Protein AF-N6T101-F1 (afdb_monomer)

Organism: Dendroctonus ponderosae (NCBI:txid77166)

Radius of gyration: 26.41 Å; Cα contacts (8 Å, |Δi|>4): 19; chains: 1; bounding box: 52×57×54 Å

Secondary structure (DSSP, 8-state):
-----TT---HHHHHHHHTPPPHHHHHHHHHHHHHHHHHT-S-HHHHHHHS-------S----HHHHGGG-TTS-------------

Foldseek 3Di:
DDPPDPPDDDPVVVCVVVVDDDPVVVCVVVVVVVLVCQCPDPDPVSNVVSVDDPDCPDDDDDDPVVVVVVVPPDDDDDDDDDDDDDD

Sequence (87 aa):
MTVDAPWFVRNSQIYRDLKWEPLRDFIARKAGADLQKAESHCNEDLRNAVSYEPMDMGPRKKRPRHQLTQQGNRQTVQTVAYSHQVV

pLDDT: mean 73.7, std 17.07, range [36.12, 95.44]

Mean predicted aligned error: 16.62 Å

Solvent-accessible surface area (backbone atoms only — not comparable to full-atom values): 5954 Å² total; per-residue (Å²): 136,85,75,95,43,98,86,70,75,57,69,71,55,53,34,62,74,69,67,48,74,56,66,68,59,51,50,50,54,49,50,53,55,53,50,57,52,33,63,69,41,94,46,66,69,55,26,51,63,72,65,64,70,81,71,86,78,64,83,76,83,68,57,74,84,65,56,56,72,78,56,78,84,77,75,85,83,78,82,79,81,83,81,82,83,81,135

Structure (mmCIF, N/CA/C/O backbone):
data_AF-N6T101-F1
#
_entry.id   AF-N6T101-F1
#
loop_
_atom_site.group_PDB
_atom_site.id
_atom_site.type_symbol
_atom_site.label_atom_id
_atom_site.label_alt_id
_atom_site.label_comp_id
_atom_site.label_asym_id
_atom_site.label_entity_id
_atom_site.label_seq_id
_atom_site.pdbx_PDB_ins_code
_atom_site.Cartn_x
_atom_site.Cartn_y
_atom_site.Cartn_z
_atom_site.occupancy
_atom_site.B_iso_or_equiv
_atom_site.auth_seq_id
_atom_site.auth_comp_id
_atom_site.auth_asym_id
_atom_site.auth_atom_id
_atom_site.pdbx_PDB_model_num
ATOM 1 N N . MET A 1 1 ? -15.125 16.186 26.993 1.00 53.16 1 MET A N 1
ATOM 2 C CA . MET A 1 1 ? -16.265 16.434 26.087 1.00 53.16 1 MET A CA 1
ATOM 3 C C . MET A 1 1 ? -16.953 15.109 25.811 1.00 53.16 1 MET A C 1
ATOM 5 O O . MET A 1 1 ? -16.384 14.256 25.135 1.00 53.16 1 MET A O 1
ATOM 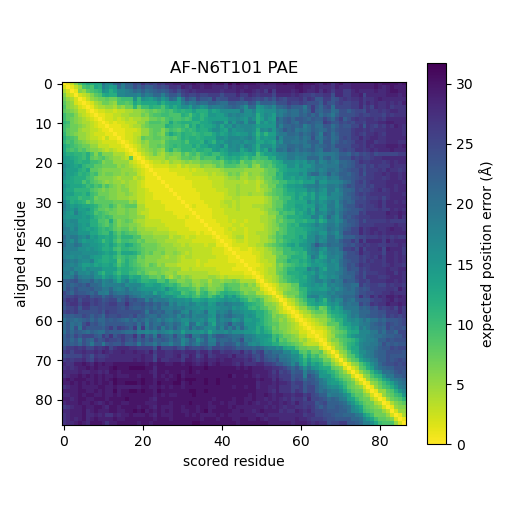9 N N . THR A 1 2 ? -18.103 14.897 26.442 1.00 59.28 2 THR A N 1
ATOM 10 C CA . THR A 1 2 ? -18.985 13.746 26.231 1.00 59.28 2 THR A CA 1
ATOM 11 C C . THR A 1 2 ? -19.765 14.000 24.950 1.00 59.28 2 THR A C 1
ATOM 13 O O . THR A 1 2 ? -20.587 14.907 24.891 1.00 59.28 2 THR A O 1
ATOM 16 N N . VAL A 1 3 ? -19.425 13.271 23.891 1.00 65.38 3 VAL A N 1
ATOM 17 C CA . VAL A 1 3 ? -20.218 13.280 22.662 1.00 65.38 3 VAL A CA 1
ATOM 18 C C . VAL A 1 3 ? -21.464 12.461 22.982 1.00 65.38 3 VAL A C 1
ATOM 20 O O . VAL A 1 3 ? -21.355 11.252 23.163 1.00 65.38 3 VAL A O 1
ATOM 23 N N . ASP A 1 4 ? -22.609 13.124 23.136 1.00 73.12 4 ASP A N 1
ATOM 24 C CA . ASP A 1 4 ? -23.900 12.488 23.423 1.00 73.12 4 ASP A CA 1
ATOM 25 C C . ASP A 1 4 ? -24.484 11.879 22.139 1.00 73.12 4 ASP A C 1
ATOM 27 O O . ASP A 1 4 ? -25.483 12.321 21.580 1.00 73.12 4 ASP A O 1
ATOM 31 N N . ALA A 1 5 ? -23.745 10.921 21.585 1.00 78.50 5 ALA A N 1
ATOM 32 C CA . ALA A 1 5 ? -24.124 10.163 20.407 1.00 78.50 5 ALA A CA 1
ATOM 33 C C . ALA A 1 5 ? -23.843 8.687 20.708 1.00 78.50 5 ALA A C 1
ATOM 35 O O . ALA A 1 5 ? -22.689 8.261 20.619 1.00 78.50 5 ALA A O 1
ATOM 36 N N . PRO A 1 6 ? -24.863 7.888 21.070 1.00 75.31 6 PRO A N 1
ATOM 37 C CA . PRO A 1 6 ? -24.669 6.492 21.468 1.00 75.31 6 PRO A CA 1
ATOM 38 C C . PRO A 1 6 ? -24.112 5.609 20.338 1.00 75.31 6 PRO A C 1
ATOM 40 O O . PRO A 1 6 ? -23.562 4.545 20.598 1.00 75.31 6 PRO A O 1
ATOM 43 N N . TRP A 1 7 ? -24.203 6.064 19.086 1.00 79.38 7 TRP A N 1
ATOM 44 C CA . TRP A 1 7 ? -23.606 5.418 17.913 1.00 79.38 7 TRP A CA 1
ATOM 45 C C . TRP A 1 7 ? -22.166 5.867 17.615 1.00 79.38 7 TRP A C 1
ATOM 47 O O . TRP A 1 7 ? -21.528 5.319 16.717 1.00 79.38 7 TRP A O 1
ATOM 57 N N . PHE A 1 8 ? -21.637 6.873 18.318 1.00 83.00 8 PHE A N 1
ATOM 58 C CA . PHE A 1 8 ? -20.284 7.366 18.083 1.00 83.00 8 PHE A CA 1
ATOM 59 C C . PHE A 1 8 ? -19.267 6.563 18.896 1.00 83.00 8 PHE A C 1
ATOM 61 O O . PHE A 1 8 ? -19.038 6.807 20.080 1.00 83.00 8 PHE A O 1
ATOM 68 N N . VAL A 1 9 ? -18.610 5.620 18.227 1.00 81.62 9 VAL A N 1
ATOM 69 C CA . VAL A 1 9 ? -17.492 4.852 18.785 1.00 81.62 9 VAL A CA 1
ATOM 70 C C . VAL A 1 9 ? -16.182 5.415 18.242 1.00 81.62 9 VAL A C 1
ATOM 72 O O . VAL A 1 9 ? -16.050 5.664 17.044 1.00 81.62 9 VAL A O 1
ATOM 75 N N . ARG A 1 10 ? -15.177 5.615 19.105 1.00 82.62 10 ARG A N 1
ATOM 76 C CA . ARG A 1 10 ? -13.853 6.053 18.640 1.00 82.62 10 ARG A CA 1
ATOM 77 C C . ARG A 1 10 ? -13.123 4.900 17.957 1.00 82.62 10 ARG A C 1
ATOM 79 O O . ARG A 1 10 ? -13.106 3.786 18.475 1.00 82.62 10 ARG A O 1
ATOM 86 N N . ASN A 1 11 ? -12.394 5.198 16.880 1.00 79.69 11 ASN A N 1
ATOM 87 C CA . ASN A 1 11 ? -11.570 4.210 16.170 1.00 79.69 11 ASN A CA 1
ATOM 88 C C . ASN A 1 11 ? -10.614 3.441 17.099 1.00 79.69 11 ASN A C 1
ATOM 90 O O . ASN A 1 11 ? -10.401 2.251 16.905 1.00 79.69 11 ASN A O 1
ATOM 94 N N . SER A 1 12 ? -10.087 4.081 18.150 1.00 79.62 12 SER A N 1
ATOM 95 C CA . SER A 1 12 ? -9.228 3.416 19.139 1.00 79.62 12 SER A CA 1
ATOM 96 C C . SER A 1 12 ? -9.931 2.295 19.914 1.00 79.62 12 SER A C 1
ATOM 98 O O . SER A 1 12 ? -9.294 1.294 20.226 1.00 79.62 12 SER A O 1
ATOM 100 N N . GLN A 1 13 ? -11.227 2.436 20.210 1.00 80.81 13 GLN A N 1
ATOM 101 C CA . GLN A 1 13 ? -12.023 1.402 20.881 1.00 80.81 13 GLN A CA 1
ATOM 102 C C . GLN A 1 13 ? -12.308 0.243 19.923 1.00 80.81 13 GLN A C 1
ATOM 104 O O . GLN A 1 13 ? -12.107 -0.907 20.292 1.00 80.81 13 GLN A O 1
ATOM 109 N N . ILE A 1 14 ? -12.651 0.549 18.668 1.00 80.94 14 ILE A N 1
ATOM 110 C CA . ILE A 1 14 ? -12.873 -0.454 17.614 1.00 80.94 14 ILE A CA 1
ATOM 111 C C . ILE A 1 14 ? -11.619 -1.313 17.407 1.00 80.94 14 ILE A C 1
ATOM 113 O O . ILE A 1 14 ? -11.700 -2.538 17.452 1.00 80.94 14 ILE A O 1
ATOM 117 N N . TYR A 1 15 ? -10.448 -0.688 17.231 1.00 78.50 15 TYR A N 1
ATOM 118 C CA . TYR A 1 15 ? -9.196 -1.421 17.013 1.00 78.50 15 TYR A CA 1
ATOM 119 C C . TYR A 1 15 ? -8.788 -2.271 18.221 1.00 78.50 15 TYR A C 1
ATOM 121 O O . TYR A 1 15 ? -8.325 -3.397 18.042 1.00 78.50 15 TYR A O 1
ATOM 129 N N . ARG A 1 16 ? -8.994 -1.769 19.447 1.00 79.81 16 ARG A N 1
ATOM 130 C CA . ARG A 1 16 ? -8.720 -2.520 20.680 1.00 79.81 16 ARG A CA 1
ATOM 131 C C . ARG A 1 16 ? -9.631 -3.741 20.810 1.00 79.81 16 ARG A C 1
ATOM 133 O O . ARG A 1 16 ? -9.141 -4.829 21.100 1.00 79.81 16 ARG A O 1
ATOM 140 N N . ASP A 1 17 ? -10.932 -3.559 20.602 1.00 82.81 17 ASP A N 1
ATOM 141 C CA . ASP A 1 17 ? -11.937 -4.582 20.902 1.00 82.81 17 ASP A CA 1
ATOM 142 C C . ASP A 1 17 ? -11.985 -5.664 19.811 1.00 82.81 17 ASP A C 1
ATOM 144 O O . ASP A 1 17 ? -12.083 -6.851 20.118 1.00 82.81 17 ASP A O 1
ATOM 148 N N . LEU A 1 18 ? -11.819 -5.279 18.540 1.00 81.94 18 LEU A N 1
ATOM 149 C CA . LEU A 1 18 ? -11.754 -6.216 17.412 1.00 81.94 18 LEU A CA 1
ATOM 150 C C . LEU A 1 18 ? -10.354 -6.807 17.192 1.00 81.94 18 LEU A C 1
ATOM 152 O O . LEU A 1 18 ? -10.189 -7.668 16.328 1.00 81.94 18 LEU A O 1
ATOM 156 N N . LYS A 1 19 ? -9.343 -6.342 17.946 1.00 78.31 19 LYS A N 1
ATOM 157 C CA . LYS A 1 19 ? -7.918 -6.675 17.754 1.00 78.31 19 LYS A CA 1
ATOM 158 C C . LYS A 1 19 ? -7.475 -6.531 16.294 1.00 78.31 19 LYS A C 1
ATOM 160 O O . LYS A 1 19 ? -6.654 -7.302 15.799 1.00 78.31 19 LYS A O 1
ATOM 165 N N . TRP A 1 20 ? -8.062 -5.572 15.586 1.00 80.31 20 TRP A N 1
ATOM 166 C CA . TRP A 1 20 ? -7.766 -5.355 14.182 1.00 80.31 20 TRP A CA 1
ATOM 167 C C . TRP A 1 20 ? -6.421 -4.674 14.029 1.00 80.31 20 TRP A C 1
ATOM 169 O O . TRP A 1 20 ? -6.103 -3.710 14.726 1.00 80.31 20 TRP A O 1
ATOM 179 N N . GLU A 1 21 ? -5.652 -5.174 13.070 1.00 81.50 21 GLU A N 1
ATOM 180 C CA . GLU A 1 21 ? -4.469 -4.480 12.603 1.00 81.50 21 GLU A CA 1
ATOM 181 C C . GLU A 1 21 ? -4.878 -3.092 12.090 1.00 81.50 21 GLU A C 1
ATOM 183 O O . GLU A 1 21 ? -5.845 -2.981 11.323 1.00 81.50 21 GLU A O 1
ATOM 188 N N . PRO A 1 22 ? -4.173 -2.021 12.491 1.00 82.19 22 PRO A N 1
ATOM 189 C CA . PRO A 1 22 ? -4.402 -0.708 11.920 1.00 82.19 22 PRO A CA 1
ATOM 190 C C . PRO A 1 22 ? -4.295 -0.781 10.397 1.00 82.19 22 PRO A C 1
ATOM 192 O O . PRO A 1 22 ? -3.329 -1.319 9.859 1.00 82.19 22 PRO A O 1
ATOM 195 N N . LEU A 1 23 ? -5.264 -0.197 9.687 1.00 83.44 23 LEU A N 1
ATOM 196 C CA . LEU A 1 23 ? -5.315 -0.238 8.219 1.00 83.44 23 LEU A CA 1
ATOM 197 C C . LEU A 1 23 ? -3.987 0.186 7.571 1.00 83.44 23 LEU A C 1
ATOM 199 O O . LEU A 1 23 ? -3.573 -0.376 6.562 1.00 83.44 23 LEU A O 1
ATOM 203 N N . ARG A 1 24 ? -3.301 1.158 8.179 1.00 85.38 24 ARG A N 1
ATOM 204 C CA . ARG A 1 24 ? -1.975 1.614 7.758 1.00 85.38 24 ARG A CA 1
ATOM 205 C C . ARG A 1 24 ? -0.952 0.478 7.724 1.00 85.38 24 ARG A C 1
ATOM 207 O O . ARG A 1 24 ? -0.210 0.370 6.752 1.00 85.38 24 ARG A O 1
ATOM 214 N N . ASP A 1 25 ? -0.905 -0.332 8.772 1.00 89.06 25 ASP A N 1
ATOM 215 C CA . ASP A 1 25 ? 0.096 -1.386 8.926 1.00 89.06 25 ASP A CA 1
ATOM 216 C C . ASP A 1 25 ? -0.230 -2.557 7.994 1.00 89.06 25 ASP A C 1
ATOM 218 O O . ASP A 1 25 ? 0.656 -3.056 7.298 1.00 89.06 25 ASP A O 1
ATOM 222 N N . PHE A 1 26 ? -1.523 -2.872 7.842 1.00 89.88 26 PHE A N 1
ATOM 223 C CA . PHE A 1 26 ? -1.998 -3.822 6.838 1.00 89.88 26 PHE A CA 1
ATOM 224 C C . PHE A 1 26 ? -1.591 -3.406 5.417 1.00 89.88 26 PHE A C 1
ATOM 226 O O . PHE A 1 26 ? -1.028 -4.214 4.676 1.00 89.88 26 PHE A O 1
ATOM 233 N N . ILE A 1 27 ? -1.844 -2.146 5.037 1.00 93.06 27 ILE A N 1
ATOM 234 C CA . ILE A 1 27 ? -1.477 -1.613 3.717 1.00 93.06 27 ILE A CA 1
ATOM 235 C C . ILE A 1 27 ? 0.038 -1.669 3.529 1.00 93.06 27 ILE A C 1
ATOM 237 O O . ILE A 1 27 ? 0.493 -2.104 2.475 1.00 93.06 27 ILE A O 1
ATOM 241 N N . ALA A 1 28 ? 0.820 -1.274 4.537 1.00 92.44 28 ALA A N 1
ATOM 242 C CA . ALA A 1 28 ? 2.276 -1.296 4.459 1.00 92.44 28 ALA A CA 1
ATOM 243 C C . ALA A 1 28 ? 2.816 -2.720 4.255 1.00 92.44 28 ALA A C 1
ATOM 245 O O . ALA A 1 28 ? 3.614 -2.951 3.346 1.00 92.44 28 ALA A O 1
ATOM 246 N N . ARG A 1 29 ? 2.333 -3.692 5.042 1.00 95.44 29 ARG A N 1
ATOM 247 C CA . ARG A 1 29 ? 2.719 -5.103 4.900 1.00 95.44 29 ARG A CA 1
ATOM 248 C C . ARG A 1 29 ? 2.324 -5.653 3.533 1.00 95.44 29 ARG A C 1
ATOM 250 O O . ARG A 1 29 ? 3.121 -6.334 2.890 1.00 95.44 29 ARG A O 1
ATOM 257 N N . LYS A 1 30 ? 1.099 -5.361 3.089 1.00 94.94 30 LYS A N 1
ATOM 258 C CA . LYS A 1 30 ? 0.577 -5.840 1.807 1.00 94.94 30 LYS A CA 1
ATOM 259 C C . LYS A 1 30 ? 1.364 -5.258 0.633 1.00 94.94 30 LYS A C 1
ATOM 261 O O . LYS A 1 30 ? 1.787 -6.017 -0.231 1.00 94.94 30 LYS A O 1
ATOM 266 N N . ALA A 1 31 ? 1.627 -3.952 0.656 1.00 92.50 31 ALA A N 1
ATOM 267 C CA . ALA A 1 31 ? 2.439 -3.278 -0.348 1.00 92.50 31 ALA A CA 1
ATOM 268 C C . ALA A 1 31 ? 3.861 -3.851 -0.404 1.00 92.50 31 ALA A C 1
ATOM 270 O O . ALA A 1 31 ? 4.330 -4.174 -1.487 1.00 92.50 31 ALA A O 1
ATOM 271 N N . GLY A 1 32 ? 4.521 -4.051 0.743 1.00 91.31 32 GLY A N 1
ATOM 272 C CA . GLY A 1 32 ? 5.861 -4.644 0.783 1.00 91.31 32 GLY A CA 1
ATOM 273 C C . GLY A 1 32 ? 5.917 -6.037 0.146 1.00 91.31 32 GLY A C 1
ATOM 274 O O . GLY A 1 32 ? 6.781 -6.299 -0.688 1.00 91.31 32 GLY A O 1
ATOM 275 N N . ALA A 1 33 ? 4.958 -6.908 0.475 1.00 92.94 33 ALA A N 1
ATOM 276 C CA . ALA A 1 33 ? 4.880 -8.249 -0.104 1.00 92.94 33 ALA A CA 1
ATOM 277 C C . ALA A 1 33 ? 4.611 -8.227 -1.620 1.00 92.94 33 ALA A C 1
ATOM 279 O O . ALA A 1 33 ? 5.213 -8.994 -2.373 1.00 92.94 33 ALA A O 1
ATOM 280 N N . ASP A 1 34 ? 3.714 -7.349 -2.074 1.00 90.62 34 ASP A N 1
ATOM 281 C CA . ASP A 1 34 ? 3.368 -7.240 -3.492 1.00 90.62 34 ASP A CA 1
ATOM 282 C C . ASP A 1 34 ? 4.529 -6.648 -4.315 1.00 90.62 34 ASP A C 1
ATOM 284 O O . ASP A 1 34 ? 4.799 -7.136 -5.413 1.00 90.62 34 ASP A O 1
ATOM 288 N N . LEU A 1 35 ? 5.269 -5.673 -3.772 1.00 90.38 35 LEU A N 1
ATOM 289 C CA . LEU A 1 35 ? 6.461 -5.104 -4.413 1.00 90.38 35 LEU A CA 1
ATOM 290 C C . LEU A 1 35 ? 7.594 -6.132 -4.524 1.00 90.38 35 LEU A C 1
ATOM 292 O O . LEU A 1 35 ? 8.131 -6.315 -5.611 1.00 90.38 35 LEU A O 1
ATOM 296 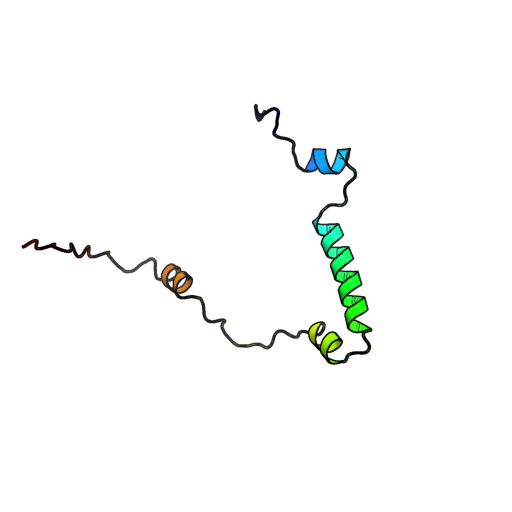N N . GLN A 1 36 ? 7.889 -6.882 -3.457 1.00 90.94 36 GLN A N 1
ATOM 297 C CA . GLN A 1 36 ? 8.911 -7.939 -3.488 1.00 90.94 36 GLN A CA 1
ATOM 298 C C . GLN A 1 36 ? 8.580 -9.034 -4.519 1.00 90.94 36 GLN A C 1
ATOM 300 O O . GLN A 1 36 ? 9.449 -9.553 -5.230 1.00 90.94 36 GLN A O 1
ATOM 305 N N . LYS A 1 37 ? 7.296 -9.388 -4.630 1.00 91.12 37 LYS A N 1
ATOM 306 C CA . LYS A 1 37 ? 6.818 -10.327 -5.650 1.00 91.12 37 LYS A CA 1
ATOM 307 C C . LYS A 1 37 ? 6.982 -9.765 -7.063 1.00 91.12 37 LYS A C 1
ATOM 309 O O . LYS A 1 37 ? 7.296 -10.513 -7.985 1.00 91.12 37 LYS A O 1
ATOM 314 N N . ALA A 1 38 ? 6.748 -8.471 -7.241 1.00 89.06 38 ALA A N 1
ATOM 315 C CA . ALA A 1 38 ? 6.885 -7.819 -8.533 1.00 89.06 38 ALA A CA 1
ATOM 316 C C . ALA A 1 38 ? 8.361 -7.640 -8.946 1.00 89.06 38 ALA A C 1
ATOM 318 O O . ALA A 1 38 ? 8.676 -7.856 -10.111 1.00 89.06 38 ALA A O 1
ATOM 319 N N . GLU A 1 39 ? 9.281 -7.385 -8.009 1.00 87.12 39 GLU A N 1
ATOM 320 C CA . GLU A 1 39 ? 10.735 -7.365 -8.264 1.00 87.12 39 GLU A CA 1
ATOM 321 C C . GLU A 1 39 ? 11.277 -8.722 -8.743 1.00 87.12 39 GLU A C 1
ATOM 323 O O . GLU A 1 39 ? 12.144 -8.783 -9.612 1.00 87.12 39 GLU A O 1
ATOM 328 N N . SER A 1 40 ? 10.742 -9.823 -8.209 1.00 89.81 40 SER A N 1
ATOM 329 C CA . SER A 1 40 ? 11.138 -11.194 -8.569 1.00 89.81 40 SER A CA 1
ATOM 330 C C . SER A 1 40 ? 10.352 -11.780 -9.752 1.00 89.81 40 SER A C 1
ATOM 332 O O . SER A 1 40 ? 10.489 -12.964 -10.067 1.00 89.81 40 SER A O 1
ATOM 334 N N . HIS A 1 41 ? 9.528 -10.976 -10.431 1.00 91.50 41 HIS A N 1
ATOM 335 C CA . HIS A 1 41 ? 8.673 -11.464 -11.508 1.00 91.50 41 HIS A CA 1
ATOM 336 C C . HIS A 1 41 ? 9.485 -11.886 -12.743 1.00 91.50 41 HIS A C 1
ATOM 338 O O . HIS A 1 41 ? 10.477 -11.262 -13.118 1.00 91.50 41 HIS A O 1
ATOM 344 N N . CYS A 1 42 ? 9.012 -12.911 -13.454 1.00 92.62 42 CYS A N 1
ATOM 345 C CA . CYS A 1 42 ? 9.608 -13.365 -14.716 1.00 92.62 42 CYS A CA 1
ATOM 346 C C . CYS A 1 42 ? 9.451 -12.370 -15.881 1.00 92.62 42 CYS A C 1
ATOM 348 O O . CYS A 1 42 ? 10.068 -12.555 -16.924 1.00 92.62 42 CYS A O 1
ATOM 350 N N . ASN A 1 43 ? 8.618 -11.339 -15.716 1.00 90.75 43 ASN A N 1
ATOM 351 C CA . ASN A 1 43 ? 8.328 -10.351 -16.747 1.00 90.75 43 ASN A CA 1
ATOM 352 C C . ASN A 1 43 ? 9.096 -9.080 -16.395 1.00 90.75 43 ASN A C 1
ATOM 354 O O . ASN A 1 43 ? 8.877 -8.499 -15.332 1.00 90.75 43 ASN A O 1
ATOM 358 N N . GLU A 1 44 ? 9.987 -8.677 -17.290 1.00 90.31 44 GLU A N 1
ATOM 359 C CA . GLU A 1 44 ? 10.860 -7.526 -17.111 1.00 90.31 44 GLU A CA 1
ATOM 360 C C . GLU A 1 44 ? 10.096 -6.205 -16.987 1.00 90.31 44 GLU A C 1
ATOM 362 O O . GLU A 1 44 ? 10.440 -5.397 -16.128 1.00 90.31 44 GLU A O 1
ATOM 367 N N . ASP A 1 45 ? 9.004 -6.024 -17.732 1.00 87.69 45 ASP A N 1
ATOM 368 C CA . ASP A 1 45 ? 8.187 -4.807 -17.674 1.00 87.69 45 ASP A CA 1
ATOM 369 C C . ASP A 1 45 ? 7.563 -4.611 -16.288 1.00 87.69 45 ASP A C 1
ATOM 371 O O . ASP A 1 45 ? 7.488 -3.493 -15.777 1.00 87.69 45 ASP A O 1
ATOM 375 N N . LEU A 1 46 ? 7.152 -5.709 -15.645 1.00 86.69 46 LEU A N 1
ATOM 376 C CA . LEU A 1 46 ? 6.585 -5.667 -14.296 1.00 86.69 46 LEU A CA 1
ATOM 377 C C . LEU A 1 46 ? 7.639 -5.319 -13.242 1.00 86.69 46 LEU A C 1
ATOM 379 O O . LEU A 1 46 ? 7.328 -4.592 -12.300 1.00 86.69 46 LEU A O 1
ATOM 383 N N . ARG A 1 47 ? 8.886 -5.770 -13.419 1.00 89.56 47 ARG A N 1
ATOM 384 C CA . ARG A 1 47 ? 10.000 -5.359 -12.550 1.00 89.56 47 ARG A CA 1
ATOM 385 C C . ARG A 1 47 ? 10.331 -3.879 -12.744 1.00 89.56 47 ARG A C 1
ATOM 387 O O . ARG A 1 47 ? 10.481 -3.147 -11.769 1.00 89.56 47 ARG A O 1
ATOM 394 N N . ASN A 1 48 ? 10.380 -3.425 -13.996 1.00 86.38 48 ASN A N 1
ATOM 395 C CA . ASN A 1 48 ? 10.678 -2.035 -14.342 1.00 86.38 48 ASN A CA 1
ATOM 396 C C . ASN A 1 48 ? 9.603 -1.069 -13.821 1.00 86.38 48 ASN A C 1
ATOM 398 O O . ASN A 1 48 ? 9.923 0.037 -13.399 1.00 86.38 48 ASN A O 1
ATOM 402 N N . ALA A 1 49 ?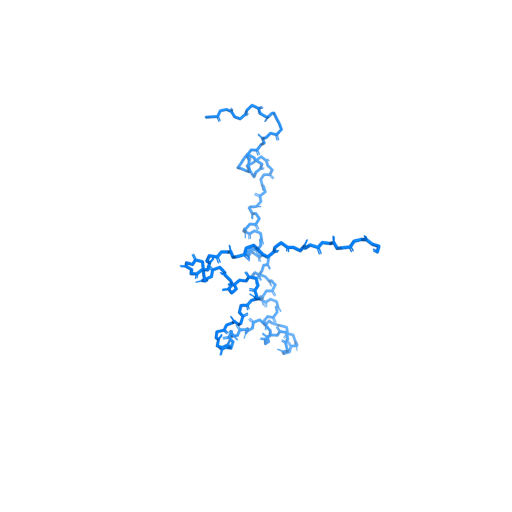 8.337 -1.498 -13.778 1.00 83.75 49 ALA A N 1
ATOM 403 C CA . ALA A 1 49 ? 7.249 -0.709 -13.203 1.00 83.75 49 ALA A CA 1
ATOM 404 C C . ALA A 1 49 ? 7.395 -0.476 -11.685 1.00 83.75 49 ALA A C 1
ATOM 406 O O . ALA A 1 49 ? 6.949 0.557 -11.187 1.00 83.75 49 ALA A O 1
ATOM 407 N N . VAL A 1 50 ? 8.009 -1.413 -10.949 1.00 84.19 50 VAL A N 1
ATOM 408 C CA . VAL A 1 50 ? 8.3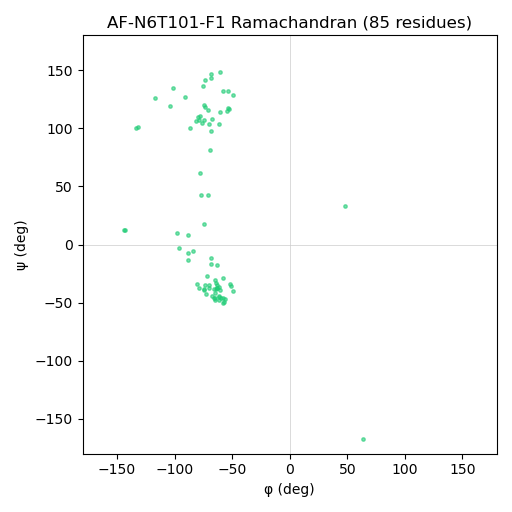20 -1.245 -9.515 1.00 84.19 50 VAL A CA 1
ATOM 409 C C . VAL A 1 50 ? 9.493 -0.295 -9.312 1.00 84.19 50 VAL A C 1
ATOM 411 O O . VAL A 1 50 ? 9.451 0.550 -8.420 1.00 84.19 50 VAL A O 1
ATOM 414 N N . SER A 1 51 ? 10.508 -0.387 -10.173 1.00 78.19 51 SER A N 1
ATOM 415 C CA . SER A 1 51 ? 11.671 0.507 -10.199 1.00 78.19 51 SER A CA 1
ATOM 416 C C . SER A 1 51 ? 11.338 1.867 -10.833 1.00 78.19 51 SER A C 1
ATOM 418 O O . SER A 1 51 ? 12.089 2.410 -11.640 1.00 78.19 51 SER A O 1
ATOM 420 N N . TYR A 1 52 ? 10.175 2.426 -10.492 1.00 73.50 52 TYR A N 1
ATOM 421 C CA . TYR A 1 52 ? 9.760 3.731 -10.982 1.00 73.50 52 TYR A CA 1
ATOM 422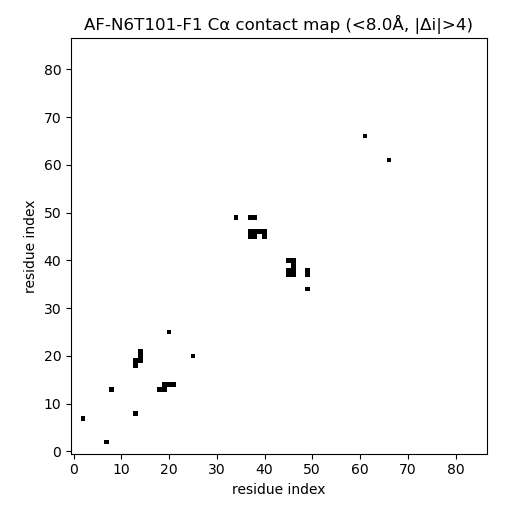 C C . TYR A 1 52 ? 10.658 4.815 -10.383 1.00 73.50 52 TYR A C 1
ATOM 424 O O . TYR A 1 52 ? 10.427 5.300 -9.273 1.00 73.50 52 TYR A O 1
ATOM 432 N N . GLU A 1 53 ? 11.663 5.237 -11.144 1.00 74.12 53 GLU A N 1
ATOM 433 C CA . GLU A 1 53 ? 12.278 6.534 -10.928 1.00 74.12 53 GLU A CA 1
ATOM 434 C C . GLU A 1 53 ? 11.316 7.602 -11.454 1.00 74.12 53 GLU A C 1
ATOM 436 O O . GLU A 1 53 ? 10.966 7.587 -12.641 1.00 74.12 53 GLU A O 1
ATOM 441 N N . PRO A 1 54 ? 10.839 8.531 -10.604 1.00 71.94 54 PRO A N 1
ATOM 442 C CA . PRO A 1 54 ? 10.058 9.646 -11.091 1.00 71.94 54 PRO A CA 1
ATOM 443 C C . PRO A 1 54 ? 10.941 10.448 -12.039 1.00 71.94 54 PRO A C 1
ATOM 445 O O . PRO A 1 54 ? 11.800 11.207 -11.598 1.00 71.94 54 PRO A O 1
ATOM 448 N N . MET A 1 55 ? 10.711 10.290 -13.345 1.00 71.81 55 MET A N 1
ATOM 449 C CA . MET A 1 55 ? 11.272 11.195 -14.336 1.00 71.81 55 MET A CA 1
ATOM 450 C C . MET A 1 55 ? 10.967 12.618 -13.875 1.00 71.81 55 MET A C 1
ATOM 452 O O . MET A 1 55 ? 9.811 12.940 -13.564 1.00 71.81 55 MET A O 1
ATOM 456 N N . ASP A 1 56 ? 11.998 13.460 -13.818 1.00 73.44 56 ASP A N 1
ATOM 457 C CA . ASP A 1 56 ? 11.820 14.886 -13.592 1.00 73.44 56 ASP A CA 1
ATOM 458 C C . ASP A 1 56 ? 11.158 15.481 -14.840 1.00 73.44 56 ASP A C 1
ATOM 460 O O . ASP A 1 56 ? 11.792 16.006 -15.752 1.00 73.44 56 ASP A O 1
ATOM 464 N N . MET A 1 57 ? 9.836 15.326 -14.914 1.00 69.00 57 MET A N 1
ATOM 465 C CA . MET A 1 57 ? 8.986 15.792 -16.012 1.00 69.00 57 MET A CA 1
ATOM 466 C C . MET A 1 57 ? 8.780 17.317 -15.960 1.00 69.00 57 MET A C 1
ATOM 468 O O . MET A 1 57 ? 7.834 17.844 -16.555 1.00 69.00 57 MET A O 1
ATOM 472 N N . GLY A 1 58 ? 9.632 18.031 -15.216 1.00 71.19 58 GLY A N 1
ATOM 473 C CA . GLY A 1 58 ? 9.501 19.447 -14.931 1.00 71.19 58 GLY A CA 1
ATOM 474 C C . GLY A 1 58 ? 8.241 19.776 -14.118 1.00 71.19 58 GLY A C 1
ATOM 475 O O . GLY A 1 58 ? 7.561 18.899 -13.568 1.00 71.19 58 GLY A O 1
ATOM 476 N N . PRO A 1 59 ? 7.880 21.067 -14.022 1.00 73.81 59 PRO A N 1
ATOM 477 C CA . PRO A 1 59 ? 6.726 21.501 -13.249 1.00 73.81 59 PRO A CA 1
ATOM 478 C C . PRO A 1 59 ? 5.436 20.863 -13.779 1.00 73.81 59 PRO A C 1
ATOM 480 O O . PRO A 1 59 ? 4.972 21.171 -14.880 1.00 73.81 59 PRO A O 1
ATOM 483 N N . ARG A 1 60 ? 4.804 19.999 -12.971 1.00 74.94 60 ARG A N 1
ATOM 484 C CA . ARG A 1 60 ? 3.482 19.432 -13.286 1.00 74.94 60 ARG A CA 1
ATOM 485 C C . ARG A 1 60 ? 2.50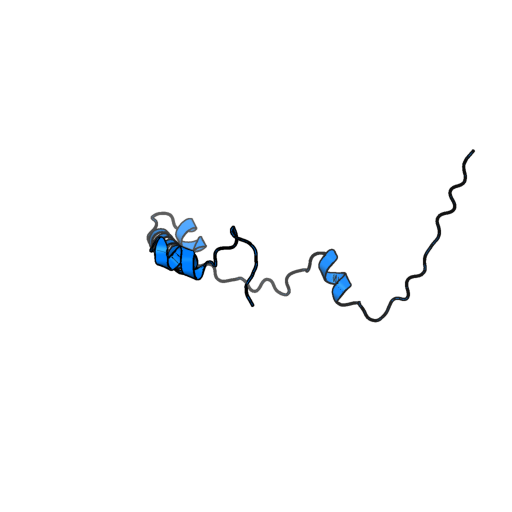3 20.562 -13.607 1.00 74.94 60 ARG A C 1
ATOM 487 O O . ARG A 1 60 ? 2.155 21.353 -12.725 1.00 74.94 60 ARG A O 1
ATOM 494 N N . LYS A 1 61 ? 2.000 20.595 -14.848 1.00 78.19 61 LYS A N 1
ATOM 495 C CA . LYS A 1 61 ? 0.936 21.523 -15.256 1.00 78.19 61 LYS A CA 1
ATOM 496 C C . LYS A 1 61 ? -0.258 21.358 -14.313 1.00 78.19 61 LYS A C 1
ATOM 498 O O . LYS A 1 61 ? -0.884 20.299 -14.245 1.00 78.19 61 LYS A O 1
ATOM 503 N N . LYS A 1 62 ? -0.562 22.409 -13.550 1.00 80.94 62 LYS A N 1
ATOM 504 C CA . LYS A 1 62 ? -1.731 22.442 -12.666 1.00 80.94 62 LYS A CA 1
ATOM 505 C C . LYS A 1 62 ? -2.998 22.467 -13.516 1.00 80.94 62 LYS A C 1
ATOM 507 O O . LYS A 1 62 ? -3.035 23.117 -14.559 1.00 80.94 62 LYS A O 1
ATOM 512 N N . ARG A 1 63 ? -4.046 21.776 -13.056 1.00 80.75 63 ARG A N 1
ATOM 513 C CA . ARG A 1 63 ? -5.371 21.858 -13.690 1.00 80.75 63 ARG A CA 1
ATOM 514 C C . ARG A 1 63 ? -5.870 23.309 -13.634 1.00 80.75 63 ARG A C 1
ATOM 516 O O . ARG A 1 63 ? -5.593 23.965 -12.628 1.00 80.75 63 ARG A O 1
ATOM 523 N N . PRO A 1 64 ? -6.659 23.782 -14.615 1.00 81.44 64 PRO A N 1
ATOM 524 C CA . PRO A 1 64 ? -7.149 25.165 -14.658 1.00 81.44 64 PRO A CA 1
ATOM 525 C C . PRO A 1 64 ? -7.780 25.648 -13.340 1.00 81.44 64 PRO A C 1
ATOM 527 O O . PRO A 1 64 ? -7.478 26.736 -12.860 1.00 81.44 64 PRO A O 1
ATOM 530 N N . ARG A 1 65 ? -8.552 24.785 -12.660 1.00 80.38 65 ARG A N 1
ATOM 531 C CA . ARG A 1 65 ? -9.165 25.083 -11.349 1.00 80.38 65 ARG A CA 1
ATOM 532 C C . ARG A 1 65 ? -8.153 25.448 -10.249 1.00 80.38 65 ARG A C 1
ATOM 534 O O . ARG A 1 65 ? -8.497 26.181 -9.333 1.00 80.38 65 ARG A O 1
ATOM 541 N N . HIS A 1 66 ? -6.924 24.943 -10.327 1.00 75.25 66 HIS A N 1
ATOM 542 C CA . HIS A 1 66 ? -5.857 25.202 -9.352 1.00 75.25 66 HIS A CA 1
ATOM 543 C C . HIS A 1 66 ? -4.908 26.333 -9.772 1.00 75.25 66 HIS A C 1
A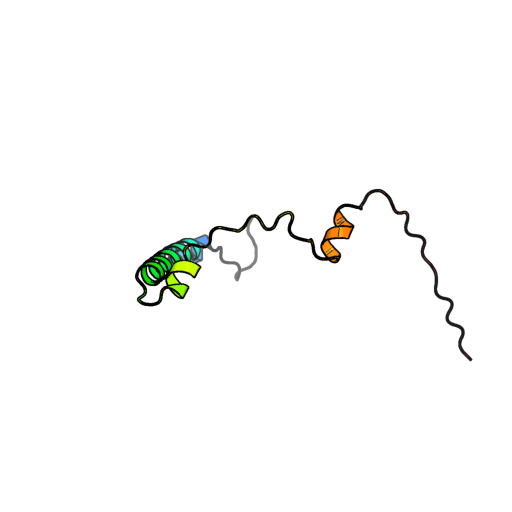TOM 545 O O . HIS A 1 66 ? -3.993 26.656 -9.020 1.00 75.25 66 HIS A O 1
ATOM 551 N N . GLN A 1 67 ? -5.084 26.908 -10.966 1.00 69.06 67 GLN A N 1
ATOM 552 C CA . GLN A 1 67 ? -4.302 28.063 -11.419 1.00 69.06 67 GLN A CA 1
ATOM 553 C C . GLN A 1 67 ? -4.854 29.371 -10.828 1.00 69.06 67 GLN A C 1
ATOM 555 O O . GLN A 1 67 ? -4.083 30.255 -10.468 1.00 69.06 67 GLN A O 1
ATOM 560 N N . LEU A 1 68 ? -6.178 29.460 -10.649 1.00 61.28 68 LEU A N 1
ATOM 561 C CA . LEU A 1 68 ? -6.862 30.664 -10.158 1.00 61.28 68 LEU A CA 1
ATOM 562 C C . LEU A 1 68 ? -6.628 30.950 -8.666 1.00 61.28 68 LEU A C 1
ATOM 564 O O . LEU A 1 68 ? -6.640 32.106 -8.257 1.00 61.28 68 LEU A O 1
ATOM 568 N N . THR A 1 69 ? -6.351 29.933 -7.845 1.00 57.28 69 THR A N 1
ATOM 569 C CA . THR A 1 69 ? -6.118 30.111 -6.400 1.00 57.28 69 THR A CA 1
ATOM 570 C C . THR A 1 69 ? -4.820 30.854 -6.073 1.00 57.28 69 THR A C 1
ATOM 572 O O . THR A 1 69 ? -4.687 31.367 -4.970 1.00 57.28 69 THR A O 1
ATOM 575 N N . GLN A 1 70 ? -3.884 30.955 -7.024 1.00 54.69 70 GLN A N 1
ATOM 576 C CA . GLN A 1 70 ? -2.640 31.724 -6.871 1.00 54.69 70 GLN A CA 1
ATOM 577 C C . GLN A 1 70 ? -2.798 33.201 -7.284 1.00 54.69 70 GLN A C 1
ATOM 579 O O . GLN A 1 70 ? -1.933 34.020 -6.990 1.00 54.69 70 GLN A O 1
ATOM 584 N N . GLN A 1 71 ? -3.895 33.564 -7.961 1.00 52.75 71 GLN A N 1
ATOM 585 C CA . GLN A 1 71 ? -4.178 34.937 -8.411 1.00 52.75 71 GLN A CA 1
ATOM 586 C C . GLN A 1 71 ? -5.125 35.696 -7.468 1.00 52.75 71 GLN A C 1
ATOM 588 O O . GLN A 1 71 ? -5.586 36.792 -7.791 1.00 52.75 71 GLN A O 1
ATOM 593 N N . GLY A 1 72 ? -5.406 35.132 -6.290 1.00 44.97 72 GLY A N 1
ATOM 594 C CA . GLY A 1 72 ? -6.349 35.650 -5.299 1.00 44.97 72 GLY A CA 1
ATOM 595 C C . GLY A 1 72 ? -5.898 36.910 -4.560 1.00 44.97 72 GLY A C 1
ATOM 596 O O . GLY A 1 72 ? -6.079 36.972 -3.356 1.00 44.97 72 GLY A O 1
ATOM 597 N N . ASN A 1 73 ? -5.316 37.894 -5.251 1.00 50.12 73 ASN A N 1
ATOM 598 C CA . ASN A 1 73 ? -5.095 39.234 -4.700 1.00 50.12 73 ASN A CA 1
ATOM 599 C C . ASN A 1 73 ? -5.247 40.387 -5.710 1.00 50.12 73 ASN A C 1
ATOM 601 O O . ASN A 1 73 ? -4.834 41.498 -5.388 1.00 50.12 73 ASN A O 1
ATOM 605 N N . ARG A 1 74 ? -5.803 40.196 -6.924 1.00 49.94 74 ARG A N 1
ATOM 606 C CA . ARG A 1 74 ? -5.808 41.311 -7.902 1.00 49.94 74 ARG A CA 1
ATOM 607 C C . ARG A 1 74 ? -6.994 41.528 -8.836 1.00 49.94 74 ARG A C 1
ATOM 609 O O . ARG A 1 74 ? -6.851 42.343 -9.740 1.00 49.94 74 ARG A O 1
ATOM 616 N N . GLN A 1 75 ? -8.153 40.901 -8.659 1.00 46.03 75 GLN A N 1
ATOM 617 C CA . GLN A 1 75 ? -9.267 41.172 -9.581 1.00 46.03 75 GLN A CA 1
ATOM 618 C C . GLN A 1 75 ? -10.569 41.443 -8.831 1.00 46.03 75 GLN A C 1
ATOM 620 O O . GLN A 1 75 ? -11.242 40.540 -8.342 1.00 46.03 75 GLN A O 1
ATOM 625 N N . THR A 1 76 ? -10.890 42.735 -8.734 1.00 45.44 76 THR A N 1
ATOM 626 C CA . THR A 1 76 ? -12.226 43.259 -8.464 1.00 45.44 76 THR A CA 1
ATOM 627 C C . THR A 1 76 ? -13.192 42.672 -9.486 1.00 45.44 76 THR A C 1
ATOM 629 O O . THR A 1 76 ? -13.049 42.862 -10.693 1.00 45.44 76 THR A O 1
ATOM 632 N N . VAL A 1 77 ? -14.161 41.913 -8.989 1.00 47.25 77 VAL A N 1
ATOM 633 C CA . VAL A 1 77 ? -15.211 41.290 -9.790 1.00 47.25 77 VAL A CA 1
ATOM 634 C C . VAL A 1 77 ? -16.099 42.401 -10.355 1.00 47.25 77 VAL A C 1
ATOM 636 O O . VAL A 1 77 ? -16.855 43.020 -9.612 1.00 47.25 77 VAL A O 1
ATOM 639 N N . GLN A 1 78 ? -16.008 42.672 -11.660 1.00 42.66 78 GLN A N 1
ATOM 640 C CA . GLN A 1 78 ? -17.065 43.395 -12.367 1.00 42.66 78 GLN A CA 1
ATOM 641 C C . GLN A 1 78 ? -18.182 42.398 -12.677 1.00 42.66 78 GLN A C 1
ATOM 643 O O . GLN A 1 78 ? -18.022 41.482 -13.484 1.00 42.66 78 GLN A O 1
ATOM 648 N N . THR A 1 79 ? -19.309 42.553 -11.994 1.00 43.69 79 THR A N 1
ATOM 649 C CA . THR A 1 79 ? -20.559 41.857 -12.285 1.00 43.69 79 THR A CA 1
ATOM 650 C C . THR A 1 79 ? -21.135 42.395 -13.591 1.00 43.69 79 THR A C 1
ATOM 652 O O . THR A 1 79 ? -21.703 43.483 -13.629 1.00 43.69 79 THR A O 1
ATOM 655 N N . VAL A 1 80 ? -21.004 41.631 -14.676 1.00 44.66 80 VAL A N 1
ATOM 656 C CA . VAL A 1 80 ? -21.757 41.892 -15.908 1.00 44.66 80 VAL A CA 1
ATOM 657 C C . VAL A 1 80 ? -23.148 41.287 -15.725 1.00 44.66 80 VAL A C 1
ATOM 659 O O . VAL A 1 80 ? -23.309 40.067 -15.706 1.00 44.66 80 VAL A O 1
ATOM 662 N N . ALA A 1 81 ? -24.147 42.143 -15.514 1.00 42.03 81 ALA A N 1
ATOM 663 C CA . AL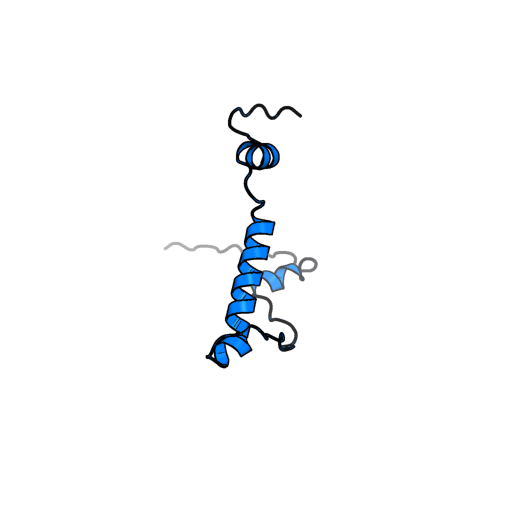A A 1 81 ? -25.548 41.747 -15.481 1.00 42.03 81 ALA A CA 1
ATOM 664 C C . ALA A 1 81 ? -26.018 41.446 -16.912 1.00 42.03 81 ALA A C 1
ATOM 666 O O . ALA A 1 81 ? -25.992 42.323 -17.773 1.00 42.03 81 ALA A O 1
ATOM 667 N N . TYR A 1 82 ? -26.441 40.209 -17.173 1.00 36.12 82 TYR A N 1
ATOM 668 C CA . TYR A 1 82 ? -27.078 39.843 -18.436 1.00 36.12 82 TYR A CA 1
ATOM 669 C C . TYR A 1 82 ? -28.535 40.316 -18.419 1.00 36.12 82 TYR A C 1
ATOM 671 O O . TYR A 1 82 ? -29.365 39.779 -17.687 1.00 36.12 82 TYR A O 1
ATOM 679 N N . SER A 1 83 ? -28.850 41.324 -19.228 1.00 45.25 83 SER A N 1
ATOM 680 C CA . SER A 1 83 ? -30.220 41.721 -19.542 1.00 45.25 83 SER A CA 1
ATOM 681 C C . SER A 1 83 ? -30.820 40.723 -20.536 1.00 45.25 83 SER A C 1
ATOM 683 O O . SER A 1 83 ? -30.497 40.722 -21.721 1.00 45.25 83 SER A O 1
ATOM 685 N N . HIS A 1 84 ? -31.703 39.852 -20.046 1.00 43.16 84 HIS A N 1
ATOM 686 C CA . HIS A 1 84 ? -32.574 39.043 -20.894 1.00 43.16 84 HIS A CA 1
ATOM 687 C C . HIS A 1 84 ? -33.636 39.951 -21.527 1.00 43.16 84 HIS A C 1
ATOM 689 O O . HIS A 1 84 ? -34.470 40.509 -20.817 1.00 43.16 84 HIS A O 1
ATOM 695 N N . GLN A 1 85 ? -33.616 40.093 -22.852 1.00 38.66 85 GLN A N 1
ATOM 696 C CA . GLN A 1 85 ? -34.759 40.605 -23.608 1.00 38.66 85 GLN A CA 1
ATOM 697 C C . GLN A 1 85 ? -35.626 39.412 -24.021 1.00 38.66 85 GLN A C 1
ATOM 699 O O . GLN A 1 85 ? -35.119 38.427 -24.559 1.00 38.66 85 GLN A O 1
ATOM 704 N N . VAL A 1 86 ? -36.916 39.487 -23.697 1.00 38.44 86 VAL A N 1
ATOM 705 C CA . VAL A 1 86 ? -37.943 38.497 -24.029 1.00 38.44 86 VAL A CA 1
ATOM 706 C C . VAL A 1 86 ? -38.962 39.184 -24.940 1.00 38.44 86 VAL A C 1
ATOM 708 O O . VAL A 1 86 ? -39.523 40.204 -24.545 1.00 38.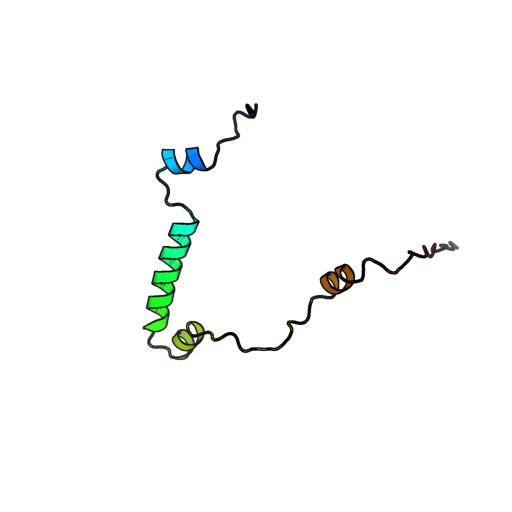44 86 VAL A O 1
ATOM 711 N N . VAL A 1 87 ? -39.179 38.538 -26.094 1.00 38.84 87 VAL A N 1
ATOM 712 C CA . VAL A 1 87 ? -40.090 38.807 -27.233 1.00 38.84 87 VAL A CA 1
ATOM 713 C C . VAL A 1 87 ? -39.657 39.887 -28.220 1.00 38.84 87 VAL A C 1
ATOM 715 O O . VAL A 1 87 ? -39.723 41.087 -27.889 1.00 38.84 87 VAL A O 1
#